Protein AF-A0A969Y0M2-F1 (afdb_monomer)

Sequence (90 aa):
MKSYSRHIEDTELVTDVECTLTTGDLDYPGTALEVLAPDGSELFHVVVDGKGQRQVLFYARDTDFRMPLELLDKILLAGKEKVHYQEGQP

Solvent-accessible surface area (backbone atoms only — not comparable to full-atom values): 5428 Å² total; per-residue (Å²): 130,83,55,70,69,54,51,58,71,72,36,47,72,51,86,63,70,46,77,46,81,42,67,45,65,100,88,43,65,21,23,31,31,40,34,21,36,86,87,68,48,79,55,37,31,31,35,32,43,101,83,60,50,74,44,76,49,75,62,93,62,101,63,75,72,43,64,54,68,72,58,51,52,52,51,54,51,51,31,67,75,67,38,43,53,46,88,80,74,130

Foldseek 3Di:
DPPVVVVQVVAAEQEDWDWDWDCDDPPAQKIKIFTAGPVRHTAWIFAADPVFDTDIGGDDDPGHHDYDVVNVVVSVVVSVVRITGHPDDD

Secondary structure (DSSP, 8-state):
---HHHHHHHSEE----EEEEEE--TT--BEEEEEE-TTS-EEEEEEE-TT--EEEEE---SS-EE--HHHHHHHHHHHHHH--B-TT--

Radius of gyration: 15.3 Å; Cα contacts (8 Å, |Δi|>4): 148; chains: 1; bounding box: 40×28×38 Å

pLDDT: mean 88.19, std 11.58, range [48.66, 98.12]

Structure (mmCIF, N/CA/C/O backbone):
data_AF-A0A969Y0M2-F1
#
_entry.id   AF-A0A969Y0M2-F1
#
loop_
_atom_site.group_PDB
_atom_site.id
_atom_site.type_symbol
_atom_site.label_atom_id
_atom_site.label_alt_id
_atom_site.label_comp_id
_atom_site.label_asym_id
_atom_site.label_entity_id
_atom_site.label_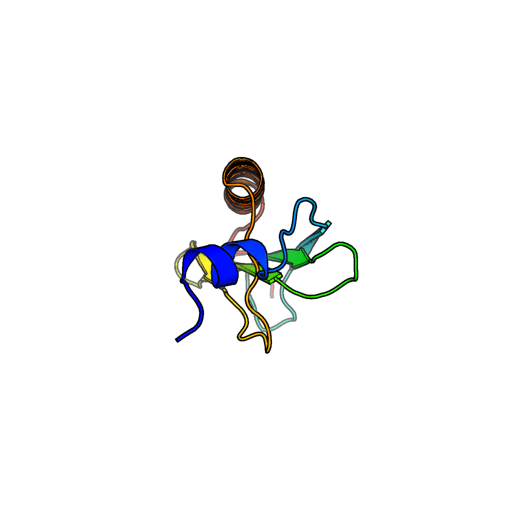seq_id
_atom_site.pdbx_PDB_ins_code
_atom_site.Cartn_x
_atom_site.Cartn_y
_atom_site.Cartn_z
_atom_site.occupancy
_atom_site.B_iso_or_equiv
_atom_site.auth_seq_id
_atom_site.auth_comp_id
_atom_site.auth_asym_id
_atom_site.auth_atom_id
_atom_site.pdbx_PDB_model_num
ATOM 1 N N . MET A 1 1 ? 10.130 -19.184 -21.653 1.00 57.88 1 MET A N 1
ATOM 2 C CA . MET A 1 1 ? 9.917 -18.718 -20.266 1.00 57.88 1 MET A CA 1
ATOM 3 C C . MET A 1 1 ? 10.839 -17.529 -20.049 1.00 57.88 1 MET A C 1
ATOM 5 O O . MET A 1 1 ? 12.033 -17.690 -20.278 1.00 57.88 1 MET A O 1
ATOM 9 N N . LYS A 1 2 ? 10.327 -16.332 -19.730 1.00 64.56 2 LYS A N 1
ATOM 10 C CA . LYS A 1 2 ? 11.216 -15.242 -19.289 1.00 64.56 2 LYS A CA 1
ATOM 11 C C . LYS A 1 2 ? 11.897 -15.702 -17.989 1.00 64.56 2 LYS A C 1
ATOM 13 O O . LYS A 1 2 ? 11.256 -16.378 -17.188 1.00 64.56 2 LYS A O 1
ATOM 18 N N . SER A 1 3 ? 13.187 -15.411 -17.811 1.00 89.25 3 SER A N 1
ATOM 19 C CA . SER A 1 3 ? 13.872 -15.673 -16.536 1.00 89.25 3 SER A CA 1
ATOM 20 C C . SER A 1 3 ? 13.150 -14.928 -15.412 1.00 89.25 3 SER A C 1
ATOM 22 O O . SER A 1 3 ? 12.749 -13.783 -15.617 1.00 89.25 3 SER A O 1
ATOM 24 N N . TYR A 1 4 ? 13.016 -15.540 -14.234 1.00 90.00 4 TYR A N 1
ATOM 25 C CA . TYR A 1 4 ? 12.423 -14.880 -13.066 1.00 90.00 4 TYR A CA 1
ATOM 26 C C . TYR A 1 4 ? 13.187 -13.605 -12.680 1.00 90.00 4 TYR A C 1
ATOM 28 O O . TYR A 1 4 ? 12.574 -12.601 -12.338 1.00 90.00 4 TYR A O 1
ATOM 36 N N . SER A 1 5 ? 14.515 -13.597 -12.855 1.00 92.50 5 SER A N 1
ATOM 37 C CA . SER A 1 5 ? 15.336 -12.393 -12.668 1.00 92.50 5 SER A CA 1
ATOM 38 C C . SER A 1 5 ? 14.876 -11.236 -13.556 1.00 92.50 5 SER A C 1
ATOM 40 O O . SER A 1 5 ? 14.701 -10.122 -13.081 1.00 92.50 5 SER A O 1
ATOM 42 N N . ARG A 1 6 ? 14.588 -11.525 -14.830 1.00 91.81 6 ARG A N 1
ATOM 43 C CA . ARG A 1 6 ? 14.099 -10.533 -15.787 1.00 91.81 6 ARG A CA 1
ATOM 44 C C . ARG A 1 6 ? 12.696 -10.055 -15.433 1.00 91.81 6 ARG A C 1
ATOM 46 O O . ARG A 1 6 ? 12.400 -8.889 -15.612 1.00 91.81 6 ARG A O 1
ATOM 53 N N . HIS A 1 7 ? 11.841 -10.941 -14.923 1.00 91.69 7 HIS A N 1
ATOM 54 C CA . HIS A 1 7 ? 10.531 -10.530 -14.424 1.00 91.69 7 HIS A CA 1
ATOM 55 C C . HIS A 1 7 ? 10.663 -9.538 -13.259 1.00 91.69 7 HIS A C 1
ATOM 57 O O . HIS A 1 7 ? 10.016 -8.502 -13.305 1.00 91.69 7 HIS A O 1
ATOM 63 N N . ILE A 1 8 ? 11.545 -9.785 -12.282 1.00 92.88 8 ILE A N 1
ATOM 64 C CA . ILE A 1 8 ? 11.798 -8.841 -11.175 1.00 92.88 8 ILE A CA 1
ATOM 65 C C . ILE A 1 8 ? 12.329 -7.498 -11.695 1.00 92.88 8 ILE A C 1
ATOM 67 O O . ILE A 1 8 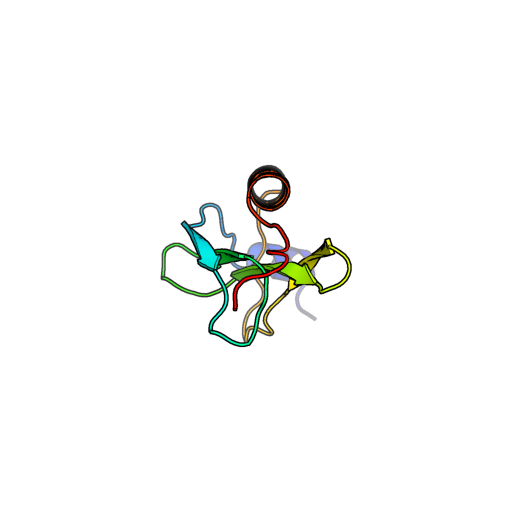? 11.872 -6.445 -11.255 1.00 92.88 8 ILE A O 1
ATOM 71 N N . GLU A 1 9 ? 13.298 -7.530 -12.611 1.00 92.50 9 GLU A N 1
ATOM 72 C CA . GLU A 1 9 ? 13.913 -6.325 -13.182 1.00 92.50 9 GLU A CA 1
ATOM 73 C C . GLU A 1 9 ? 12.927 -5.501 -14.023 1.00 92.50 9 GLU A C 1
ATOM 75 O O . GLU A 1 9 ? 12.942 -4.276 -13.929 1.00 92.50 9 GLU A O 1
ATOM 80 N N . ASP A 1 10 ? 12.055 -6.165 -14.788 1.00 92.56 10 ASP A N 1
ATOM 81 C CA . ASP A 1 10 ? 11.017 -5.534 -15.614 1.00 92.56 10 ASP A CA 1
ATOM 82 C C . ASP A 1 10 ? 9.798 -5.071 -14.776 1.00 92.56 10 ASP A C 1
ATOM 84 O O . ASP A 1 10 ? 8.993 -4.281 -15.266 1.00 92.56 10 ASP A O 1
ATOM 88 N N . THR A 1 11 ? 9.629 -5.564 -13.539 1.00 94.44 11 THR A N 1
ATOM 89 C CA . THR A 1 11 ? 8.514 -5.186 -12.648 1.00 94.44 11 THR A CA 1
ATOM 90 C C . THR A 1 11 ? 8.755 -3.805 -12.051 1.00 94.44 11 THR A C 1
ATOM 92 O O . THR A 1 11 ? 9.831 -3.534 -11.501 1.00 94.44 11 THR A O 1
ATOM 95 N N . GLU A 1 12 ? 7.729 -2.954 -12.116 1.00 92.81 12 GLU A N 1
ATOM 96 C CA . GLU A 1 12 ? 7.760 -1.582 -11.616 1.00 92.81 12 GLU A CA 1
ATOM 97 C C . GLU A 1 12 ? 8.211 -1.531 -10.154 1.00 92.81 12 GLU A C 1
ATOM 99 O O . GLU A 1 12 ? 7.653 -2.207 -9.288 1.00 92.81 12 GLU A O 1
ATOM 104 N N . LEU A 1 13 ? 9.232 -0.719 -9.879 1.00 95.06 13 LEU A N 1
ATOM 105 C CA . LEU A 1 13 ? 9.685 -0.450 -8.522 1.00 95.06 13 LEU A CA 1
ATOM 106 C C . LEU A 1 13 ? 9.065 0.849 -8.017 1.00 95.06 13 LEU A C 1
ATOM 108 O O . LEU A 1 13 ? 9.501 1.933 -8.396 1.00 95.06 13 LEU A O 1
ATOM 112 N N . VAL A 1 14 ? 8.119 0.723 -7.094 1.00 95.38 14 VAL A N 1
ATOM 113 C CA . VAL A 1 14 ? 7.540 1.851 -6.368 1.00 95.38 14 VAL A CA 1
ATOM 114 C C . VAL A 1 14 ? 8.463 2.206 -5.205 1.00 95.38 14 VAL A C 1
ATOM 116 O O . VAL A 1 14 ? 8.620 1.431 -4.260 1.00 95.38 14 VAL A O 1
ATOM 119 N N . THR A 1 15 ? 9.105 3.370 -5.282 1.00 96.12 15 T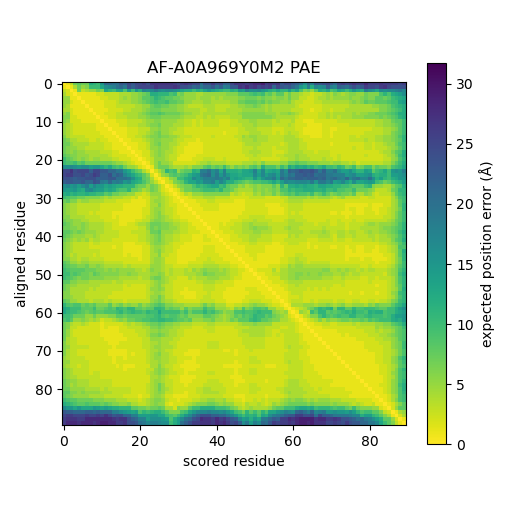HR A N 1
ATOM 120 C CA . THR A 1 15 ? 10.036 3.861 -4.248 1.00 96.12 15 THR A CA 1
ATOM 121 C C . THR A 1 15 ? 9.458 4.957 -3.365 1.00 96.12 15 THR A C 1
ATOM 123 O O . THR A 1 15 ? 10.106 5.342 -2.394 1.00 96.12 15 THR A O 1
ATOM 126 N N . ASP A 1 16 ? 8.278 5.466 -3.705 1.00 95.69 16 ASP A N 1
ATOM 127 C CA . ASP A 1 16 ? 7.577 6.502 -2.956 1.00 95.69 16 ASP A CA 1
ATOM 128 C C . ASP A 1 16 ? 6.068 6.265 -3.036 1.00 95.69 16 ASP A C 1
ATOM 130 O O . ASP A 1 16 ? 5.597 5.654 -3.997 1.00 95.69 16 ASP A O 1
ATOM 134 N N . VAL A 1 17 ? 5.331 6.709 -2.020 1.00 96.31 17 VAL A N 1
ATOM 135 C CA . VAL A 1 17 ? 3.875 6.549 -1.942 1.00 96.31 17 VAL A CA 1
ATOM 136 C C . VAL A 1 17 ? 3.228 7.761 -1.295 1.00 96.31 17 VAL A C 1
ATOM 138 O O . VAL A 1 17 ? 3.784 8.385 -0.390 1.00 96.31 17 VAL A O 1
ATOM 141 N N . GLU A 1 18 ? 1.990 8.020 -1.682 1.00 96.12 18 GLU A N 1
ATOM 142 C CA . GLU A 1 18 ? 1.106 8.930 -0.972 1.00 96.12 18 GLU A CA 1
ATOM 143 C C . GLU A 1 18 ? 0.169 8.121 -0.076 1.00 96.12 18 GLU A C 1
ATOM 145 O O . GLU A 1 18 ? -0.386 7.102 -0.486 1.00 96.12 18 GLU A O 1
ATOM 150 N N . CYS A 1 19 ? 0.034 8.546 1.182 1.00 94.94 19 CYS A N 1
ATOM 151 C CA . CYS A 1 19 ? -0.823 7.881 2.158 1.00 94.94 19 CYS A CA 1
ATOM 152 C C . CYS A 1 19 ? -1.957 8.805 2.600 1.00 94.94 19 CYS A C 1
ATOM 154 O O . CYS A 1 19 ? -1.694 9.841 3.220 1.00 94.94 19 CYS A O 1
ATOM 156 N N . THR A 1 20 ? -3.199 8.380 2.389 1.00 93.88 20 THR A N 1
ATOM 157 C CA . THR A 1 20 ? -4.397 9.133 2.786 1.00 93.88 20 THR A CA 1
ATOM 158 C C . THR A 1 20 ? -5.178 8.340 3.823 1.00 93.88 20 THR A C 1
ATOM 160 O O . TH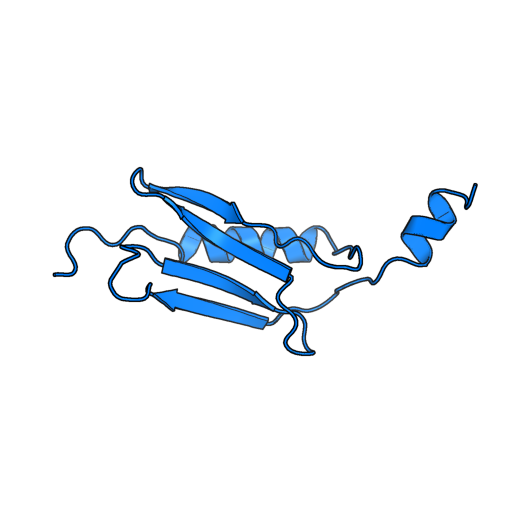R A 1 20 ? -5.440 7.159 3.639 1.00 93.88 20 THR A O 1
ATOM 163 N N . LEU A 1 21 ? -5.527 8.964 4.952 1.00 92.19 21 LEU A N 1
ATOM 164 C CA . LEU A 1 21 ? -6.405 8.335 5.941 1.00 92.19 21 LEU A CA 1
ATOM 165 C C . LEU A 1 21 ? -7.852 8.681 5.599 1.00 92.19 21 LEU A C 1
ATOM 167 O O . LEU A 1 21 ? -8.230 9.850 5.681 1.00 92.19 21 LEU A O 1
ATOM 171 N N . THR A 1 22 ? -8.652 7.677 5.273 1.00 88.56 22 THR A N 1
ATOM 172 C CA . THR A 1 22 ? -10.085 7.822 5.040 1.00 88.56 22 THR A CA 1
ATOM 173 C C . THR A 1 22 ? -10.869 7.224 6.201 1.00 88.56 22 THR A C 1
ATOM 175 O O . THR A 1 22 ? -10.488 6.225 6.811 1.00 88.56 22 THR A O 1
ATOM 178 N N . THR A 1 23 ? -11.939 7.905 6.591 1.00 78.31 23 THR A N 1
ATOM 179 C CA . THR A 1 23 ? -12.970 7.390 7.497 1.00 78.31 23 THR A CA 1
ATOM 180 C C . THR A 1 23 ? -14.082 6.896 6.594 1.00 78.31 23 THR A C 1
ATOM 182 O O . THR A 1 23 ? -14.441 7.639 5.681 1.00 78.31 23 THR A O 1
ATOM 185 N N . GLY A 1 24 ? -14.559 5.669 6.790 1.00 62.41 24 GLY A N 1
ATOM 186 C CA . GLY A 1 24 ? -15.526 5.049 5.892 1.00 62.41 24 GLY A CA 1
ATOM 187 C C . GLY A 1 24 ? -16.658 5.971 5.451 1.00 62.41 24 GLY A C 1
ATOM 188 O O . GLY A 1 24 ? -17.145 6.796 6.226 1.00 62.41 24 GLY A O 1
ATOM 189 N N . ASP A 1 25 ? -17.121 5.776 4.217 1.00 63.53 25 ASP A N 1
ATOM 190 C CA . ASP A 1 25 ? -18.511 6.091 3.895 1.00 63.53 25 ASP A CA 1
ATOM 191 C C . ASP A 1 25 ? -19.425 5.465 4.969 1.00 63.53 25 ASP A C 1
ATOM 193 O O . ASP A 1 25 ? -19.020 4.505 5.626 1.00 63.53 25 ASP A O 1
ATOM 197 N N . LEU A 1 26 ? -20.640 5.998 5.151 1.00 54.97 26 LEU A N 1
ATOM 198 C CA . LEU A 1 26 ? -21.581 5.695 6.255 1.00 54.97 26 LEU A CA 1
ATOM 199 C C . LEU A 1 26 ? -21.690 4.208 6.685 1.00 54.97 26 LEU A C 1
ATOM 201 O O . LEU A 1 26 ? -22.047 3.938 7.827 1.00 54.97 26 LEU A O 1
ATOM 205 N N . ASP A 1 27 ? -21.368 3.254 5.807 1.00 68.38 27 ASP A N 1
ATOM 206 C CA . ASP A 1 27 ? -21.448 1.807 6.035 1.00 68.38 27 ASP A CA 1
ATOM 207 C C . ASP A 1 27 ? -20.149 1.127 6.543 1.00 68.38 27 ASP A C 1
ATOM 209 O O . ASP A 1 27 ? -20.180 -0.062 6.873 1.00 68.38 27 ASP A O 1
ATOM 213 N N . TYR A 1 28 ? -19.002 1.820 6.620 1.00 76.62 28 TYR A N 1
ATOM 214 C CA . TYR A 1 28 ? -17.738 1.258 7.132 1.00 76.62 28 TYR A CA 1
ATOM 215 C C . TYR A 1 28 ? -17.328 1.921 8.463 1.00 76.62 28 TYR A C 1
ATOM 217 O O . TYR A 1 28 ? -16.735 3.000 8.459 1.00 76.62 28 TYR A O 1
ATOM 225 N N . PRO A 1 29 ? -17.585 1.270 9.618 1.00 77.56 29 PRO A N 1
ATOM 226 C CA . PRO A 1 29 ? -17.289 1.807 10.953 1.00 77.56 29 PRO A CA 1
ATOM 227 C C . PRO A 1 29 ? -15.796 1.699 11.326 1.00 77.56 29 PRO A C 1
ATOM 229 O O . PRO A 1 29 ? -15.418 1.261 12.413 1.00 77.56 29 PRO A O 1
ATOM 232 N N . GLY A 1 30 ? -14.911 2.086 10.410 1.00 84.69 30 GLY A N 1
ATOM 233 C CA . GLY A 1 30 ? -13.468 2.061 10.593 1.00 84.69 30 GLY A CA 1
ATOM 234 C C . GLY A 1 30 ? -12.765 3.119 9.755 1.00 84.69 30 GLY A C 1
ATOM 235 O O . GLY A 1 30 ? -13.343 3.744 8.864 1.00 84.69 30 GLY A O 1
ATOM 236 N N . THR A 1 31 ? -11.483 3.319 10.041 1.00 91.19 31 THR A N 1
ATOM 237 C CA . THR A 1 31 ? -10.603 4.060 9.138 1.00 91.19 31 THR A CA 1
ATOM 238 C C . THR A 1 31 ? -9.883 3.116 8.181 1.00 91.19 31 THR A C 1
ATOM 240 O O . THR A 1 31 ? -9.773 1.910 8.421 1.00 91.19 31 THR A O 1
ATOM 243 N N . ALA A 1 32 ? -9.421 3.651 7.061 1.00 92.56 32 ALA A N 1
ATOM 244 C CA . ALA A 1 32 ? -8.544 2.981 6.120 1.00 92.56 32 ALA A CA 1
ATOM 245 C C . ALA A 1 32 ? -7.374 3.911 5.798 1.00 92.56 32 ALA A C 1
ATOM 247 O O . ALA A 1 32 ? -7.534 5.126 5.718 1.00 92.56 32 ALA A O 1
ATOM 248 N N . LEU A 1 33 ? -6.178 3.347 5.665 1.00 95.44 33 LEU A N 1
ATOM 249 C CA . LEU A 1 33 ? -5.025 4.055 5.129 1.00 95.44 33 LEU A CA 1
ATOM 250 C C . LEU A 1 33 ? -4.860 3.631 3.675 1.00 95.44 33 LEU A C 1
ATOM 252 O O . LEU A 1 33 ? -4.440 2.507 3.401 1.00 95.44 33 LEU A O 1
ATOM 256 N N . GLU A 1 34 ? -5.206 4.526 2.768 1.00 95.06 34 GLU A N 1
ATOM 257 C CA . GLU A 1 34 ? -5.049 4.357 1.331 1.00 95.06 34 GLU A CA 1
ATOM 258 C C . GLU A 1 34 ? -3.593 4.599 0.965 1.00 95.06 34 GLU A C 1
ATOM 260 O O . GLU A 1 34 ? -3.002 5.584 1.410 1.00 95.06 34 GLU A O 1
ATOM 265 N N . VAL A 1 35 ? -3.004 3.686 0.194 1.00 96.06 35 VAL A N 1
ATOM 266 C CA . VAL A 1 35 ? -1.614 3.776 -0.255 1.00 96.06 35 VAL A CA 1
ATOM 267 C C . VAL A 1 35 ? -1.622 3.856 -1.770 1.00 96.06 35 VAL A C 1
ATOM 269 O O . VAL A 1 35 ? -1.975 2.896 -2.460 1.00 96.06 35 VAL A O 1
ATOM 272 N N . LEU A 1 36 ? -1.232 5.021 -2.265 1.00 94.75 36 LEU A N 1
ATOM 273 C CA . LEU A 1 36 ? -1.265 5.395 -3.669 1.00 94.75 36 LEU A CA 1
ATOM 274 C C . LEU A 1 36 ? 0.169 5.536 -4.182 1.00 94.75 36 LEU A C 1
ATOM 276 O O . LEU A 1 36 ? 1.060 5.996 -3.464 1.00 94.75 36 LEU A O 1
ATOM 280 N N . ALA A 1 37 ? 0.408 5.155 -5.430 1.00 92.50 37 ALA A N 1
ATOM 281 C CA . ALA A 1 37 ? 1.613 5.560 -6.136 1.00 92.50 37 ALA A CA 1
ATOM 282 C C . ALA A 1 37 ? 1.559 7.071 -6.452 1.00 92.50 37 ALA A C 1
ATOM 284 O O . ALA A 1 37 ? 0.474 7.655 -6.469 1.00 92.50 37 ALA A O 1
ATOM 285 N N . PRO A 1 38 ? 2.700 7.721 -6.749 1.00 90.06 38 PRO A N 1
ATOM 286 C CA . PRO A 1 38 ? 2.745 9.160 -7.040 1.00 90.06 38 PRO A CA 1
ATOM 287 C C . PRO A 1 38 ? 1.938 9.595 -8.274 1.00 90.06 38 PRO A C 1
ATOM 289 O O . PRO A 1 38 ? 1.691 10.781 -8.472 1.00 90.06 38 PRO A O 1
ATOM 292 N N . ASP A 1 39 ? 1.555 8.651 -9.134 1.00 89.50 39 ASP A N 1
ATOM 293 C CA . ASP A 1 39 ? 0.683 8.886 -10.286 1.00 89.50 39 ASP A CA 1
ATOM 294 C C . ASP A 1 39 ? -0.818 8.824 -9.934 1.00 89.50 39 ASP A C 1
ATOM 296 O O . ASP A 1 39 ? -1.663 9.006 -10.811 1.00 89.50 39 ASP A O 1
ATOM 300 N N . GLY A 1 40 ? -1.148 8.579 -8.662 1.00 89.50 40 GLY A N 1
ATOM 301 C CA . GLY A 1 40 ? -2.508 8.420 -8.156 1.00 89.50 40 GLY A CA 1
ATOM 302 C C . GLY A 1 40 ? -3.063 6.998 -8.266 1.00 89.50 40 GLY A C 1
ATOM 303 O O . GLY A 1 40 ? -4.224 6.784 -7.926 1.00 89.50 40 GLY A O 1
ATOM 304 N N . SER A 1 41 ? -2.280 6.018 -8.727 1.00 89.50 41 SER A N 1
ATOM 305 C CA . SER A 1 41 ? -2.725 4.623 -8.786 1.00 89.50 41 SER A CA 1
ATOM 306 C C . SER A 1 41 ? -2.841 4.003 -7.391 1.00 89.50 41 SER A C 1
ATOM 308 O O . SER A 1 41 ? -1.889 4.037 -6.614 1.00 89.50 41 SER A O 1
ATOM 310 N N . GLU A 1 42 ? -3.956 3.335 -7.094 1.00 91.62 42 GLU A N 1
ATOM 311 C CA . GLU A 1 42 ? -4.114 2.548 -5.862 1.00 91.62 42 GLU A CA 1
ATOM 312 C C . GLU A 1 42 ? -3.186 1.326 -5.849 1.00 91.62 42 GLU A C 1
ATOM 314 O O . GLU A 1 42 ? -3.169 0.518 -6.782 1.00 91.62 42 GLU A O 1
ATOM 319 N N . LEU A 1 43 ? -2.410 1.180 -4.770 1.00 93.62 43 LEU A N 1
ATOM 320 C CA . LEU A 1 43 ? -1.525 0.033 -4.556 1.00 93.62 43 LEU A CA 1
ATOM 321 C C . LEU A 1 43 ? -2.188 -1.001 -3.645 1.00 93.62 43 LEU A C 1
ATOM 323 O O . LEU A 1 43 ? -2.383 -2.153 -4.031 1.00 93.62 43 LEU A O 1
ATOM 327 N N . PHE A 1 44 ? -2.520 -0.596 -2.422 1.00 95.50 44 PHE A N 1
ATOM 328 C CA . PHE A 1 44 ? -3.218 -1.403 -1.422 1.00 95.50 44 PHE A CA 1
ATOM 329 C C . PHE A 1 44 ? -3.706 -0.501 -0.293 1.00 95.50 44 PHE A C 1
ATOM 331 O O . PHE A 1 44 ? -3.183 0.593 -0.099 1.00 95.50 44 PHE A O 1
ATOM 338 N N . HIS A 1 45 ? -4.672 -0.962 0.494 1.00 95.19 45 HIS A N 1
ATOM 339 C CA . HIS A 1 45 ? -5.131 -0.243 1.684 1.00 95.19 45 HIS A CA 1
ATOM 340 C C . HIS A 1 45 ? -4.742 -1.000 2.954 1.00 95.19 45 HIS A C 1
ATOM 342 O O . HIS A 1 45 ? -4.731 -2.232 2.979 1.00 95.19 45 HIS A O 1
ATOM 348 N N . VAL A 1 46 ? -4.461 -0.277 4.038 1.00 95.81 46 VAL A N 1
ATOM 349 C CA . VAL A 1 46 ? -4.481 -0.853 5.389 1.00 95.81 46 VAL A CA 1
ATOM 350 C C . VAL A 1 46 ? -5.856 -0.590 5.984 1.00 95.81 46 VAL A C 1
ATOM 352 O O . VAL A 1 46 ? -6.259 0.559 6.131 1.00 95.81 46 VAL A O 1
ATOM 355 N N . VAL A 1 47 ? -6.575 -1.651 6.326 1.00 93.88 47 VAL A N 1
ATOM 356 C CA . VAL A 1 47 ? -7.973 -1.605 6.781 1.00 93.88 47 VAL A CA 1
ATOM 357 C C . VAL A 1 47 ? -8.114 -2.244 8.158 1.00 93.88 47 VAL A C 1
ATOM 359 O O . VAL A 1 47 ? -7.177 -2.875 8.652 1.00 93.88 47 VAL A O 1
ATOM 362 N N . VAL A 1 48 ? -9.276 -2.088 8.787 1.00 92.56 48 VAL A N 1
ATOM 363 C CA . VAL A 1 48 ? -9.626 -2.713 10.064 1.00 92.56 48 VAL A CA 1
ATOM 364 C C . VAL A 1 48 ? -11.039 -3.269 10.010 1.00 92.56 48 VAL A C 1
ATOM 366 O O . VAL A 1 48 ? -11.979 -2.582 9.629 1.00 92.56 48 VAL A O 1
ATOM 369 N N . ASP A 1 49 ? -11.195 -4.534 10.384 1.00 88.94 49 ASP A N 1
ATOM 370 C CA . ASP A 1 49 ? -12.504 -5.181 10.382 1.00 88.94 49 ASP A CA 1
ATOM 371 C C . ASP A 1 49 ? -13.318 -4.888 11.658 1.00 88.94 49 ASP A C 1
ATOM 373 O O . ASP A 1 49 ? -12.830 -4.301 12.628 1.00 88.94 49 ASP A O 1
ATOM 377 N N . GLY A 1 50 ? -14.566 -5.367 11.687 1.00 85.62 50 GLY A N 1
ATOM 378 C CA . GLY A 1 50 ? -15.467 -5.263 12.844 1.00 85.62 50 GLY A CA 1
ATOM 379 C C . GLY A 1 50 ? -14.994 -5.963 14.122 1.00 85.62 50 GLY A C 1
ATOM 380 O O . GLY A 1 50 ? -15.651 -5.865 15.153 1.00 85.62 50 GLY A O 1
ATOM 381 N N . LYS A 1 51 ? -13.872 -6.689 14.073 1.00 87.81 51 LYS A N 1
ATOM 382 C CA . LYS A 1 51 ? -13.227 -7.321 15.231 1.00 87.81 51 LYS A CA 1
ATOM 383 C C . LYS A 1 51 ? -11.979 -6.550 15.673 1.00 87.81 51 LYS A C 1
ATOM 385 O O . LYS A 1 51 ? -11.262 -7.017 16.557 1.00 87.81 51 LYS A O 1
ATOM 390 N N . GLY A 1 52 ? -11.696 -5.401 15.058 1.00 87.44 52 GLY A N 1
ATOM 391 C CA . GLY A 1 52 ? -10.503 -4.601 15.316 1.00 87.44 52 GLY A CA 1
ATOM 392 C C . GLY A 1 52 ? -9.227 -5.173 14.689 1.00 87.44 52 GLY A C 1
ATOM 393 O O . GLY A 1 52 ? -8.127 -4.717 15.019 1.00 87.44 52 GLY A O 1
ATOM 394 N N . GLN A 1 53 ? -9.329 -6.166 13.798 1.00 91.75 53 GLN A N 1
ATOM 395 C CA . GLN A 1 53 ? -8.165 -6.7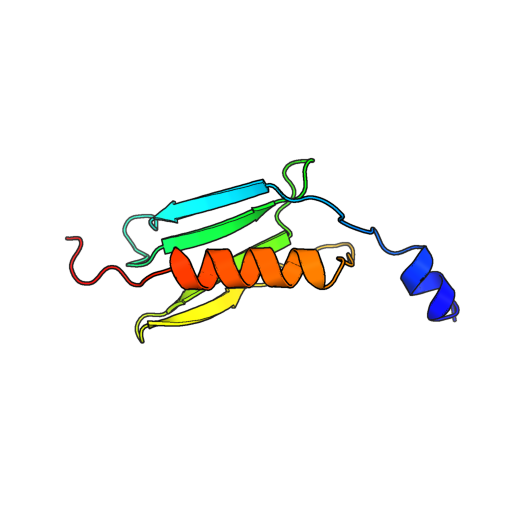45 13.142 1.00 91.75 53 GLN A CA 1
ATOM 396 C C . GLN A 1 53 ? -7.699 -5.840 12.002 1.00 91.75 53 GLN A C 1
ATOM 398 O O . GLN A 1 53 ? -8.394 -5.672 11.005 1.00 91.75 53 GLN A O 1
ATOM 403 N N . ARG A 1 54 ? -6.480 -5.306 12.130 1.00 93.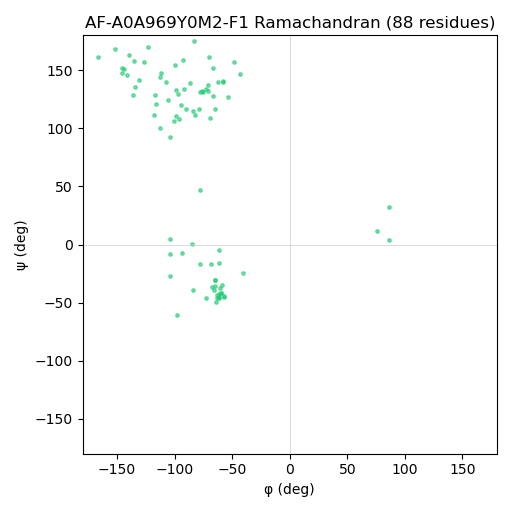75 54 ARG A N 1
ATOM 404 C CA . ARG A 1 54 ? -5.800 -4.578 11.053 1.00 93.75 54 ARG A CA 1
ATOM 405 C C . ARG A 1 54 ? -5.276 -5.540 9.992 1.00 93.75 54 ARG A C 1
ATOM 407 O O . ARG A 1 54 ? -4.620 -6.530 10.322 1.00 93.75 54 ARG A O 1
ATOM 414 N N . GLN A 1 55 ? -5.557 -5.239 8.735 1.00 94.69 55 GLN A N 1
ATOM 415 C CA . GLN A 1 55 ? -5.291 -6.098 7.585 1.00 94.69 55 GLN A CA 1
ATOM 416 C C . GLN A 1 55 ? -4.776 -5.258 6.413 1.00 94.69 55 GLN A C 1
ATOM 418 O O . GLN A 1 55 ? -4.932 -4.039 6.398 1.00 94.69 55 GLN A O 1
ATOM 423 N N . VAL A 1 56 ? -4.172 -5.920 5.427 1.00 95.88 56 VAL A N 1
ATOM 424 C CA . VAL A 1 56 ? -3.833 -5.299 4.143 1.00 95.88 56 VAL A CA 1
ATOM 425 C C . VAL A 1 56 ? -4.815 -5.806 3.094 1.00 95.88 56 VAL A C 1
ATOM 427 O O . VAL A 1 56 ? -4.949 -7.016 2.910 1.00 95.88 56 VAL A O 1
ATOM 430 N N . LEU A 1 57 ? -5.495 -4.880 2.428 1.00 93.31 57 LEU A N 1
ATOM 431 C CA . LEU A 1 57 ? -6.376 -5.137 1.299 1.00 93.31 57 LEU A CA 1
ATOM 432 C C . LEU A 1 57 ? -5.615 -4.834 0.008 1.00 93.31 57 LEU A C 1
ATOM 434 O O . LEU A 1 57 ? -5.316 -3.678 -0.283 1.00 93.31 57 LEU A O 1
ATOM 438 N N . PHE A 1 58 ? -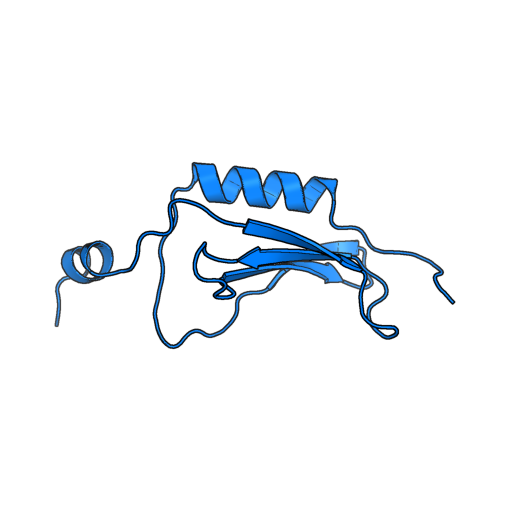5.296 -5.877 -0.752 1.00 91.62 58 PHE A N 1
ATOM 439 C CA . PHE A 1 58 ? -4.616 -5.753 -2.040 1.00 91.62 58 PHE A CA 1
ATOM 440 C C . PHE A 1 58 ? -5.633 -5.667 -3.175 1.00 91.62 58 PHE A C 1
ATOM 442 O O . PHE A 1 58 ? -6.552 -6.487 -3.244 1.00 91.62 58 PHE A O 1
ATOM 449 N N . TYR A 1 59 ? -5.432 -4.723 -4.091 1.00 85.44 59 TYR A N 1
ATOM 450 C CA . TYR A 1 59 ? -6.218 -4.644 -5.317 1.00 85.44 59 TYR A CA 1
ATOM 451 C C . TYR A 1 59 ? -5.610 -5.520 -6.403 1.00 85.44 59 TYR A C 1
ATOM 453 O O . TYR A 1 59 ? -4.392 -5.561 -6.585 1.00 85.44 59 TYR A O 1
ATOM 461 N N . ALA A 1 60 ? -6.469 -6.211 -7.151 1.00 76.88 60 ALA A N 1
ATOM 462 C CA . ALA A 1 60 ? -6.047 -6.865 -8.378 1.00 76.88 60 ALA A CA 1
ATOM 463 C C . ALA A 1 60 ? -5.721 -5.777 -9.410 1.00 76.88 60 ALA A C 1
ATOM 465 O O . ALA A 1 60 ? -6.621 -5.090 -9.888 1.00 76.88 60 ALA A O 1
ATOM 466 N N . ARG A 1 61 ? -4.435 -5.604 -9.719 1.00 78.88 61 ARG A N 1
ATOM 467 C CA . ARG A 1 61 ? -3.964 -4.715 -10.786 1.00 78.88 61 ARG A CA 1
ATOM 468 C C . ARG A 1 61 ? -3.644 -5.533 -12.032 1.00 78.88 61 ARG A C 1
ATOM 470 O O . ARG A 1 61 ? -3.291 -6.707 -11.939 1.00 78.88 61 ARG A O 1
ATOM 477 N N . ASP A 1 62 ? -3.712 -4.882 -13.190 1.00 83.44 62 ASP A N 1
ATOM 478 C CA . ASP A 1 62 ? -3.294 -5.476 -14.467 1.00 83.44 62 ASP A CA 1
ATOM 479 C C . ASP A 1 62 ? -1.772 -5.704 -14.539 1.00 83.44 62 ASP A C 1
ATOM 481 O O . ASP A 1 62 ? -1.285 -6.453 -15.388 1.00 83.44 62 ASP A O 1
ATOM 485 N N . THR A 1 63 ? -1.015 -5.055 -13.649 1.00 84.00 63 THR A N 1
ATOM 486 C CA . THR A 1 63 ? 0.446 -5.106 -13.591 1.00 84.00 63 THR A CA 1
ATOM 487 C C . THR A 1 63 ? 0.948 -5.306 -12.166 1.00 84.00 63 THR A C 1
ATOM 489 O O . THR A 1 63 ? 0.508 -4.625 -11.237 1.00 84.00 63 THR A O 1
ATOM 492 N N . ASP A 1 64 ? 1.925 -6.201 -12.015 1.00 90.31 64 ASP A N 1
ATOM 493 C CA . ASP A 1 64 ? 2.664 -6.383 -10.767 1.00 90.31 6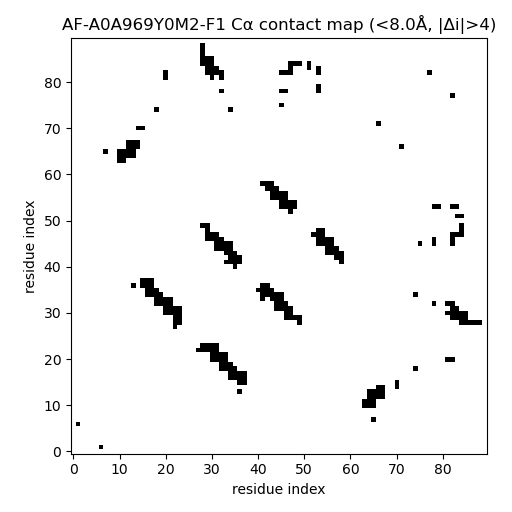4 ASP A CA 1
ATOM 494 C C . ASP A 1 64 ? 3.507 -5.142 -10.443 1.00 90.31 64 ASP A C 1
ATOM 496 O O . ASP A 1 64 ? 3.995 -4.445 -11.337 1.00 90.31 64 ASP A O 1
ATOM 500 N N . PHE A 1 65 ? 3.744 -4.913 -9.154 1.00 92.81 65 PHE A N 1
ATOM 501 C CA . PHE A 1 65 ? 4.705 -3.930 -8.667 1.00 92.81 65 PHE A CA 1
ATOM 502 C C . PHE A 1 65 ? 5.536 -4.530 -7.535 1.00 92.81 65 PHE A C 1
ATOM 504 O O . PHE A 1 65 ? 5.138 -5.483 -6.862 1.00 92.81 65 PHE A O 1
ATOM 511 N N . ARG A 1 66 ? 6.710 -3.951 -7.305 1.00 94.75 66 ARG A N 1
ATOM 512 C CA . ARG A 1 66 ? 7.581 -4.265 -6.174 1.00 94.75 66 ARG A CA 1
ATOM 513 C C . ARG A 1 66 ? 7.928 -2.994 -5.414 1.00 94.75 66 ARG A C 1
ATOM 515 O O . ARG A 1 66 ? 7.898 -1.898 -5.961 1.00 94.75 66 ARG A O 1
ATOM 522 N N . MET A 1 67 ? 8.284 -3.155 -4.147 1.00 96.25 67 MET A N 1
ATOM 523 C CA . MET A 1 67 ? 8.546 -2.056 -3.222 1.00 96.25 67 MET A CA 1
ATOM 524 C C . MET A 1 67 ? 9.739 -2.405 -2.319 1.00 96.25 67 MET A C 1
ATOM 526 O O . MET A 1 67 ? 9.894 -3.580 -1.970 1.00 96.25 67 MET A O 1
ATOM 530 N N . PRO A 1 68 ? 10.580 -1.432 -1.918 1.00 97.88 68 PRO A N 1
ATOM 531 C CA . PRO A 1 68 ? 11.557 -1.638 -0.853 1.00 97.88 68 PRO A CA 1
ATOM 532 C C . PRO A 1 68 ? 10.881 -2.054 0.460 1.00 97.88 68 PRO A C 1
ATOM 534 O O . PRO A 1 68 ? 9.845 -1.499 0.833 1.00 97.88 68 PRO A O 1
ATOM 537 N N . LEU A 1 69 ? 11.483 -2.993 1.195 1.00 98.06 69 LEU A N 1
ATOM 538 C CA . LEU A 1 69 ? 10.926 -3.470 2.467 1.00 98.06 69 LEU A CA 1
ATOM 539 C C . LEU A 1 69 ? 10.810 -2.340 3.494 1.00 98.06 69 LEU A C 1
ATOM 541 O O . LEU A 1 69 ? 9.816 -2.250 4.203 1.00 98.06 69 LEU A O 1
ATOM 545 N N . GLU A 1 70 ? 11.775 -1.425 3.513 1.00 98.12 70 GLU A N 1
ATOM 546 C CA . GLU A 1 70 ? 11.798 -0.288 4.432 1.00 98.12 70 GLU A CA 1
ATOM 547 C C . GLU A 1 70 ? 10.634 0.678 4.187 1.00 98.12 70 GLU A C 1
ATOM 549 O O . GLU A 1 70 ? 10.167 1.342 5.114 1.00 98.12 70 GLU A O 1
ATOM 554 N N . LEU A 1 71 ? 10.173 0.784 2.936 1.00 97.19 71 LEU A N 1
ATOM 555 C CA . LEU A 1 71 ? 9.003 1.588 2.601 1.00 97.19 71 LEU A CA 1
ATOM 556 C C . LEU A 1 71 ? 7.730 0.897 3.092 1.00 97.19 71 LEU A C 1
ATOM 558 O O . LEU A 1 71 ? 6.916 1.531 3.764 1.00 97.19 71 LEU A O 1
ATOM 562 N N . LEU A 1 72 ? 7.609 -0.411 2.847 1.00 97.31 72 LEU A N 1
ATOM 563 C CA . LEU A 1 72 ? 6.497 -1.210 3.356 1.00 97.31 72 LEU A CA 1
ATOM 564 C C . LEU A 1 72 ? 6.407 -1.139 4.887 1.00 97.31 72 LEU A C 1
ATOM 566 O O . LEU A 1 72 ? 5.331 -0.893 5.424 1.00 97.31 72 LEU A O 1
ATOM 570 N N . ASP A 1 73 ? 7.527 -1.266 5.598 1.00 97.88 73 ASP A N 1
ATOM 571 C CA . ASP A 1 73 ? 7.563 -1.195 7.062 1.00 97.88 73 ASP A CA 1
ATOM 572 C C . ASP A 1 73 ? 7.043 0.145 7.598 1.00 97.88 73 ASP A C 1
ATOM 574 O O . ASP A 1 73 ? 6.273 0.170 8.562 1.00 97.88 73 ASP A O 1
ATOM 578 N N . LYS A 1 74 ? 7.405 1.264 6.956 1.00 97.38 74 LYS A N 1
ATOM 579 C CA . LYS A 1 74 ? 6.900 2.600 7.321 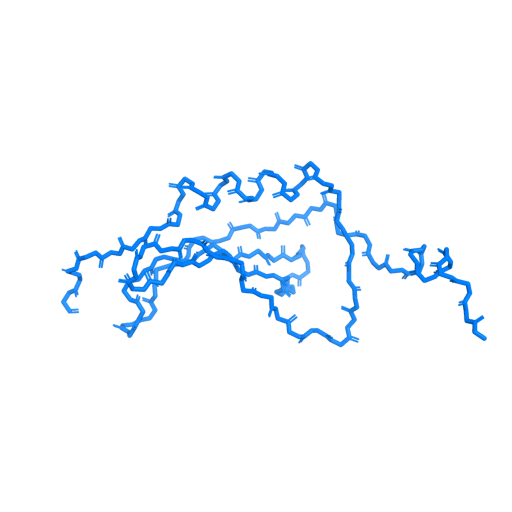1.00 97.38 74 LYS A CA 1
ATOM 580 C C . LYS A 1 74 ? 5.392 2.707 7.132 1.00 97.38 74 LYS A C 1
ATOM 582 O O . LYS A 1 74 ? 4.704 3.231 8.008 1.00 97.38 74 LYS A O 1
ATOM 587 N N . ILE A 1 75 ? 4.880 2.192 6.015 1.00 97.38 75 ILE A N 1
ATOM 588 C CA . ILE A 1 75 ? 3.444 2.183 5.717 1.00 97.38 75 ILE A CA 1
ATOM 589 C C . ILE A 1 75 ? 2.703 1.331 6.750 1.00 97.38 75 ILE A C 1
ATOM 591 O O . ILE A 1 75 ? 1.702 1.768 7.316 1.00 97.38 75 ILE A O 1
ATOM 595 N N . LEU A 1 76 ? 3.214 0.135 7.056 1.00 96.75 76 LEU A N 1
ATOM 596 C CA . LEU A 1 76 ? 2.612 -0.762 8.040 1.00 96.75 76 LEU A CA 1
ATOM 597 C C . LEU A 1 76 ? 2.652 -0.176 9.454 1.00 96.75 76 LEU A C 1
ATOM 599 O O . LEU A 1 76 ? 1.708 -0.378 10.219 1.00 96.75 76 LEU A O 1
ATOM 603 N N . LEU A 1 77 ? 3.710 0.554 9.815 1.00 96.75 77 LEU A N 1
ATOM 604 C CA . LEU A 1 77 ? 3.775 1.279 11.082 1.00 96.75 77 LEU A CA 1
ATOM 605 C C . LEU A 1 77 ? 2.708 2.380 11.137 1.00 96.75 77 LEU A C 1
ATOM 607 O O . LEU A 1 77 ? 1.916 2.404 12.077 1.00 96.75 77 LEU A O 1
ATOM 611 N N . ALA A 1 78 ? 2.607 3.212 10.097 1.00 95.88 78 ALA A N 1
ATOM 612 C CA . ALA A 1 78 ? 1.584 4.254 10.007 1.00 95.88 78 ALA A CA 1
ATOM 613 C C . ALA A 1 78 ? 0.161 3.671 10.054 1.00 95.88 78 ALA A C 1
ATOM 615 O O . ALA A 1 78 ? -0.703 4.189 10.760 1.00 95.88 78 ALA A O 1
ATOM 616 N N . GLY A 1 79 ? -0.076 2.558 9.357 1.00 95.19 79 GLY A N 1
ATOM 617 C CA . GLY A 1 79 ? -1.337 1.828 9.404 1.00 95.19 79 GLY A CA 1
ATOM 618 C C . GLY A 1 79 ? -1.643 1.311 10.809 1.00 95.19 79 GLY A C 1
ATOM 619 O O . GLY A 1 79 ? -2.755 1.464 11.303 1.00 95.19 79 GLY A O 1
ATOM 620 N N . LYS A 1 80 ? -0.648 0.773 11.522 1.00 93.94 80 LYS A N 1
ATOM 621 C CA . LYS A 1 80 ? -0.832 0.325 12.908 1.00 93.94 80 LYS A CA 1
ATOM 622 C C . LYS A 1 80 ? -1.162 1.461 13.879 1.00 93.94 80 LYS A C 1
ATOM 624 O O . LYS A 1 80 ? -1.830 1.190 14.873 1.00 93.94 80 LYS A O 1
ATOM 629 N N . GLU A 1 81 ? -0.684 2.671 13.622 1.00 93.94 81 GLU A N 1
ATOM 630 C CA . GLU A 1 81 ? -0.918 3.841 14.474 1.00 93.94 81 GLU A CA 1
ATOM 631 C C . GLU A 1 81 ? -2.252 4.531 14.177 1.00 93.94 81 GLU A C 1
ATOM 633 O O . GLU A 1 81 ? -2.927 4.989 15.097 1.00 93.94 81 GLU A O 1
ATOM 638 N N . LYS A 1 82 ? -2.631 4.620 12.897 1.00 92.62 82 LYS A N 1
ATOM 639 C CA . LYS A 1 82 ? -3.747 5.462 12.443 1.00 92.62 82 LYS A CA 1
ATOM 640 C C . LYS A 1 82 ? -5.017 4.682 12.120 1.00 92.62 82 LYS A C 1
ATOM 642 O O . LYS A 1 82 ? -6.106 5.243 12.234 1.00 92.62 82 LYS A O 1
ATOM 647 N N . VAL A 1 83 ? -4.899 3.413 11.728 1.00 92.69 83 VAL A N 1
ATOM 648 C CA . VAL A 1 83 ? -6.046 2.591 11.330 1.00 92.69 83 VAL A CA 1
ATOM 649 C C . VAL A 1 83 ? -6.695 1.977 12.564 1.00 92.69 83 VAL A C 1
ATOM 651 O O . VAL A 1 83 ? -6.083 1.174 13.271 1.00 92.69 83 VAL A O 1
ATOM 654 N N . HIS A 1 84 ? -7.936 2.368 12.833 1.00 90.50 84 HIS A N 1
ATOM 655 C CA . HIS A 1 84 ? -8.679 1.946 14.012 1.00 90.50 84 HIS A CA 1
ATOM 656 C C . HIS A 1 84 ? -10.164 1.806 13.704 1.00 90.50 84 HIS A C 1
ATOM 658 O O . HIS A 1 84 ? -10.724 2.510 12.862 1.00 90.50 84 HIS A O 1
ATOM 664 N N . TYR A 1 85 ? -10.783 0.855 14.392 1.00 87.06 85 TYR A N 1
ATOM 665 C CA . TYR A 1 85 ? -12.225 0.702 14.372 1.00 87.06 85 TYR A CA 1
ATOM 666 C C . TYR A 1 85 ? -12.855 1.864 15.146 1.00 87.06 85 TYR A C 1
ATOM 668 O O . TYR A 1 85 ? -12.345 2.244 16.205 1.00 87.06 85 TYR A O 1
ATOM 676 N N . GLN A 1 86 ? -13.935 2.437 14.624 1.00 79.50 86 GLN A N 1
ATOM 677 C CA . GLN A 1 86 ? -14.667 3.518 15.276 1.00 79.50 86 GLN A CA 1
ATOM 678 C C . GLN A 1 86 ? -15.947 2.937 15.879 1.00 79.50 86 GLN A C 1
ATOM 680 O O . GLN A 1 86 ? -16.974 2.824 15.216 1.00 79.50 86 GLN A O 1
ATOM 685 N N . GLU A 1 87 ? -15.890 2.531 17.152 1.00 63.28 87 GLU A N 1
ATOM 686 C CA . GLU A 1 87 ? -17.099 2.123 17.873 1.00 63.28 87 GLU A CA 1
ATOM 687 C C . GLU A 1 87 ? -18.041 3.328 18.030 1.00 63.28 87 GLU A C 1
ATOM 689 O O . GLU A 1 87 ? -17.710 4.303 18.704 1.00 63.28 87 GLU A O 1
ATOM 694 N N . GLY A 1 88 ? -19.235 3.247 17.434 1.00 58.47 88 GLY A N 1
ATOM 695 C CA . GLY A 1 88 ? -20.347 4.141 17.763 1.00 58.47 88 GLY A CA 1
ATOM 696 C C . GLY A 1 88 ? -20.414 5.477 17.019 1.00 58.47 88 GLY A C 1
ATOM 697 O O . GLY A 1 88 ? -20.923 6.440 17.594 1.00 58.47 88 GLY A O 1
ATOM 698 N N . GLN A 1 89 ? -19.967 5.564 15.762 1.00 49.12 89 GLN A N 1
ATOM 699 C CA . GLN A 1 89 ? -20.521 6.606 14.889 1.00 49.12 89 GLN A CA 1
ATOM 700 C C . GLN A 1 89 ? -21.968 6.225 14.504 1.00 49.12 89 GLN A C 1
ATOM 702 O O . GLN A 1 89 ? -22.213 5.043 14.257 1.00 49.12 89 GLN A O 1
ATOM 707 N N . PRO A 1 90 ? -22.926 7.170 14.587 1.00 48.66 90 PRO A N 1
ATOM 708 C CA . PRO A 1 90 ? -24.356 6.909 14.405 1.00 48.66 90 PRO A CA 1
ATOM 709 C C . PRO A 1 90 ? -24.721 6.407 13.008 1.00 48.66 90 PRO A C 1
ATOM 711 O O . PRO A 1 90 ? -24.035 6.809 12.044 1.00 48.66 90 PRO A O 1
#

Nearest PDB structures (foldseek):
  8g8k-assembly1_A  TM=4.319E-01  e=6.986E-02  Mycobacterium tuberculosis H37Rv
  6edw-assembly1_D  TM=5.122E-01  e=2.005E-01  Mycobacterium tuberculosis CDC1551
  6edw-assembly1_A  TM=4.096E-01  e=1.891E-01  Mycobacterium tuberculosis CDC1551
  6edw-assembly1_B  TM=3.703E-01  e=1.411E-01  Mycobacterium tuberculosis CDC1551
  4kax-assembly1_B  TM=2.965E-01  e=2.639E+00  Homo sapiens

Mean predicted aligned error: 5.44 Å